Protein AF-A0A328SK46-F1 (afdb_monomer_lite)

Radius of gyration: 23.93 Å; chains: 1; bounding box: 72×34×47 Å

Foldseek 3Di:
DDDDQDDWDQDPPRDIDDDPSRCVVVVDDPQWDWDWDADPVGDIDIDIDGDQDVVNVVVVVPPPPPPVPDPPVPPPPPDDD

Sequence (81 aa):
MTNILANSKIYKNYQTVIPKEVRKQYNVTDDTIIEWTKTDSGELNIKFRKKVTLEDVAGMIKKEDDTVGDWDIDRGVYLNE

Structure (mmCIF, N/CA/C/O backbone):
data_AF-A0A328SK46-F1
#
_entry.id   AF-A0A328SK46-F1
#
loop_
_atom_site.group_PDB
_atom_site.id
_atom_site.type_symbol
_atom_site.label_atom_id
_atom_site.label_alt_id
_atom_site.label_comp_id
_atom_site.label_asym_id
_atom_site.label_entity_id
_atom_site.label_seq_id
_atom_site.pdbx_PDB_ins_code
_atom_site.Cartn_x
_atom_site.Cartn_y
_atom_site.Cartn_z
_atom_site.occupancy
_atom_site.B_iso_or_equiv
_atom_site.auth_seq_id
_atom_site.auth_comp_id
_atom_site.auth_asym_id
_atom_site.auth_atom_id
_atom_site.pdbx_PDB_model_num
ATOM 1 N N . MET A 1 1 ? -19.651 11.384 2.273 1.00 49.09 1 MET A N 1
ATOM 2 C CA . MET A 1 1 ? -20.004 9.966 2.502 1.00 49.09 1 MET A CA 1
ATOM 3 C C . MET A 1 1 ? -18.814 9.124 2.087 1.00 49.09 1 MET A C 1
ATOM 5 O O . MET A 1 1 ? -18.396 9.243 0.943 1.00 49.09 1 MET A O 1
ATOM 9 N N . THR A 1 2 ? -18.243 8.341 3.000 1.00 73.56 2 THR A N 1
ATOM 10 C CA . THR A 1 2 ? -17.107 7.455 2.703 1.00 73.56 2 THR A CA 1
ATOM 11 C C . THR A 1 2 ? -17.652 6.093 2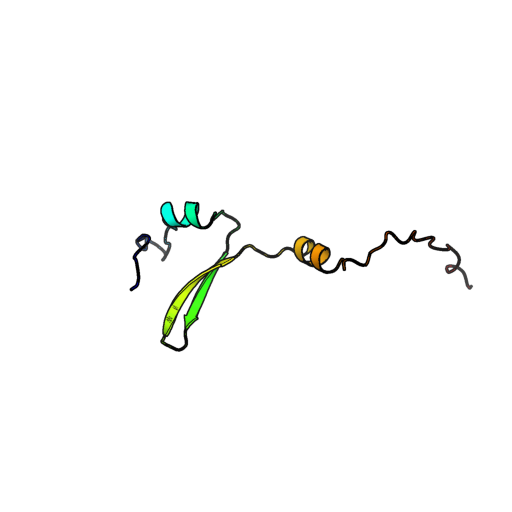.307 1.00 73.56 2 THR A C 1
ATOM 13 O O . THR A 1 2 ? -18.401 5.496 3.076 1.00 73.56 2 THR A O 1
ATOM 16 N N . ASN A 1 3 ? -17.314 5.618 1.108 1.00 83.81 3 ASN A N 1
ATOM 17 C CA . ASN A 1 3 ? -17.705 4.283 0.670 1.00 83.81 3 ASN A CA 1
ATOM 18 C C . ASN A 1 3 ? -16.566 3.298 0.949 1.00 83.81 3 ASN A C 1
ATOM 20 O O . ASN A 1 3 ? -15.415 3.569 0.605 1.00 83.81 3 ASN A O 1
ATOM 24 N N . ILE A 1 4 ? -16.879 2.169 1.580 1.00 86.25 4 ILE A N 1
ATOM 25 C CA . ILE A 1 4 ? -15.888 1.137 1.893 1.00 86.25 4 ILE A CA 1
ATOM 26 C C . ILE A 1 4 ? -15.663 0.303 0.632 1.00 86.25 4 ILE A C 1
ATOM 28 O O . ILE A 1 4 ? -16.574 -0.378 0.170 1.00 86.25 4 ILE A O 1
ATOM 32 N N . LEU A 1 5 ? -14.450 0.355 0.077 1.00 88.25 5 LEU A N 1
ATOM 33 C CA . LEU A 1 5 ? -14.102 -0.380 -1.142 1.00 88.25 5 LEU A CA 1
ATOM 34 C C . LEU A 1 5 ? -13.816 -1.866 -0.872 1.00 88.25 5 LEU A C 1
ATOM 36 O O . LEU A 1 5 ? -14.278 -2.727 -1.614 1.00 88.25 5 LEU A O 1
ATOM 40 N N . ALA A 1 6 ? -13.040 -2.169 0.169 1.00 92.25 6 ALA A N 1
ATOM 41 C CA . ALA A 1 6 ? -12.716 -3.525 0.601 1.00 92.25 6 ALA A CA 1
ATOM 42 C C . ALA A 1 6 ? -12.075 -3.503 1.997 1.00 92.25 6 ALA A C 1
ATOM 44 O O . ALA A 1 6 ? -11.544 -2.479 2.424 1.00 92.25 6 ALA A O 1
ATOM 45 N N . ASN A 1 7 ? -12.061 -4.658 2.665 1.00 92.06 7 ASN A N 1
ATOM 46 C CA . ASN A 1 7 ? -11.444 -4.840 3.978 1.00 92.06 7 ASN A CA 1
ATOM 47 C C . ASN A 1 7 ? -10.356 -5.916 3.893 1.00 92.06 7 ASN A C 1
ATOM 49 O O . ASN A 1 7 ? -10.510 -6.906 3.176 1.00 92.06 7 ASN A O 1
ATOM 53 N N . SER A 1 8 ? -9.283 -5.769 4.665 1.00 93.75 8 SER A N 1
ATOM 54 C CA . SER A 1 8 ? -8.289 -6.823 4.875 1.00 93.75 8 SER A CA 1
ATOM 55 C C . SER A 1 8 ? -7.998 -6.998 6.361 1.00 93.75 8 SER A C 1
ATOM 57 O O . SER A 1 8 ? -8.238 -6.107 7.176 1.00 93.75 8 SER A O 1
ATOM 59 N N . LYS A 1 9 ? -7.518 -8.187 6.729 1.00 93.75 9 LYS A N 1
ATOM 60 C CA . LYS A 1 9 ? -7.113 -8.508 8.097 1.00 93.75 9 LYS A CA 1
ATOM 61 C C . LYS A 1 9 ? -5.593 -8.426 8.209 1.00 93.75 9 LYS A C 1
ATOM 63 O O . LYS A 1 9 ? -4.883 -8.786 7.274 1.00 93.75 9 LYS A O 1
ATOM 68 N N . ILE A 1 10 ? -5.109 -8.012 9.376 1.00 94.31 10 ILE A N 1
ATOM 69 C CA . ILE A 1 10 ? -3.695 -8.126 9.732 1.00 94.31 10 ILE A CA 1
ATOM 70 C C . ILE A 1 10 ? -3.408 -9.571 10.161 1.00 94.31 10 ILE A C 1
ATOM 72 O O . ILE A 1 10 ? -4.086 -10.133 11.026 1.00 94.31 10 ILE A O 1
ATOM 76 N N . TYR A 1 11 ? -2.404 -10.173 9.537 1.00 92.75 11 TYR A N 1
ATOM 77 C CA . TYR A 1 11 ? -1.914 -11.515 9.825 1.00 92.75 11 TYR A CA 1
ATOM 78 C C . TYR A 1 11 ? -0.682 -11.460 10.743 1.00 92.75 11 TYR A C 1
ATOM 80 O O . TYR A 1 11 ? -0.299 -10.403 11.252 1.00 92.75 11 TYR A O 1
ATOM 88 N N . LYS A 1 12 ? -0.059 -12.619 10.995 1.00 94.50 12 LYS A N 1
ATOM 89 C CA . LYS A 1 12 ? 1.176 -12.701 11.790 1.00 94.50 12 LYS A CA 1
ATOM 90 C C . LYS A 1 12 ? 2.248 -11.760 11.222 1.00 94.50 12 LYS A C 1
ATOM 92 O O . LYS A 1 12 ? 2.298 -11.524 10.018 1.00 94.50 12 LYS A O 1
ATOM 97 N N . ASN A 1 13 ? 3.107 -11.247 12.101 1.00 95.69 13 ASN A N 1
ATOM 98 C CA . ASN A 1 13 ? 4.190 -10.318 11.756 1.00 95.69 13 ASN A CA 1
ATOM 99 C C . ASN A 1 13 ? 3.712 -9.008 11.103 1.00 95.69 13 ASN A C 1
ATOM 101 O O . ASN A 1 13 ? 4.433 -8.429 10.298 1.00 95.69 13 ASN A O 1
ATOM 105 N N . TYR A 1 14 ? 2.501 -8.549 11.441 1.00 92.69 14 TYR A N 1
ATOM 106 C CA . TYR A 1 14 ? 1.937 -7.274 10.977 1.00 92.69 14 TYR A CA 1
ATOM 107 C C . TYR A 1 14 ? 1.789 -7.161 9.454 1.00 92.69 14 TYR A C 1
ATOM 109 O O . TYR A 1 14 ? 1.736 -6.066 8.900 1.00 92.69 14 TYR A O 1
ATOM 117 N N . GLN A 1 15 ? 1.698 -8.297 8.764 1.00 92.50 15 GLN A N 1
ATOM 118 C CA . GLN A 1 15 ? 1.495 -8.327 7.323 1.00 92.50 15 G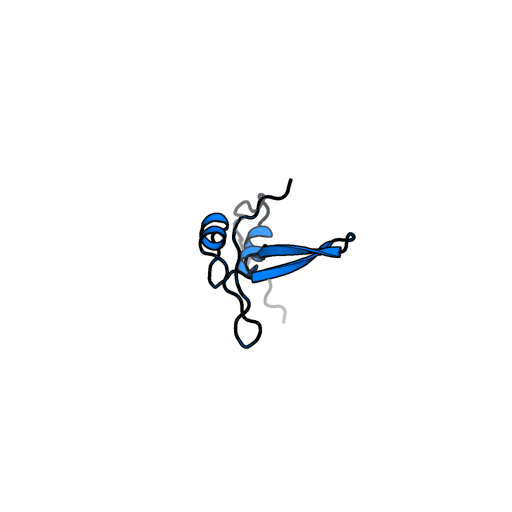LN A CA 1
ATOM 119 C C . GLN A 1 15 ? 0.008 -8.199 6.996 1.00 92.50 15 GLN A C 1
ATOM 121 O O . GLN A 1 15 ? -0.843 -8.780 7.671 1.00 92.50 15 GLN A O 1
ATOM 126 N N . THR A 1 16 ? -0.313 -7.472 5.932 1.00 93.44 16 THR A N 1
ATOM 127 C CA . THR A 1 16 ? -1.669 -7.403 5.387 1.00 93.44 16 THR A CA 1
ATOM 128 C C . THR A 1 16 ? -1.638 -7.619 3.884 1.00 93.44 16 THR A C 1
ATOM 130 O O . THR A 1 16 ? -0.642 -7.336 3.218 1.00 93.44 16 THR A O 1
ATOM 133 N N . VAL A 1 17 ? -2.739 -8.140 3.356 1.00 92.56 17 VAL A N 1
ATOM 134 C CA . VAL A 1 17 ? -2.925 -8.324 1.919 1.00 92.56 17 VAL A CA 1
ATOM 135 C C . VAL A 1 17 ? -3.656 -7.122 1.343 1.00 92.56 17 VAL A C 1
ATOM 137 O O . VAL A 1 17 ? -4.594 -6.601 1.950 1.00 92.56 17 VAL A O 1
ATOM 140 N N . ILE A 1 18 ? -3.266 -6.712 0.139 1.00 92.62 18 ILE A N 1
ATOM 141 C CA . ILE A 1 18 ? -4.031 -5.738 -0.638 1.00 92.62 18 ILE A CA 1
ATOM 142 C C . ILE A 1 18 ? -5.222 -6.482 -1.271 1.00 92.62 18 ILE A C 1
ATOM 144 O O . ILE A 1 18 ? -4.999 -7.429 -2.043 1.00 92.62 18 ILE A O 1
ATOM 148 N N . PRO A 1 19 ? -6.479 -6.100 -0.967 1.00 94.25 19 PRO A N 1
ATOM 149 C CA . PRO A 1 19 ? -7.663 -6.764 -1.510 1.00 94.25 19 PRO A CA 1
ATOM 150 C C . PRO A 1 19 ? -7.663 -6.814 -3.040 1.00 94.25 19 PRO A C 1
ATOM 152 O O . PRO A 1 19 ? -7.069 -5.969 -3.714 1.00 94.25 19 PRO A O 1
ATOM 155 N N . LYS A 1 20 ? -8.319 -7.827 -3.612 1.00 93.19 20 LYS A N 1
ATOM 156 C CA . LYS A 1 20 ? -8.319 -8.068 -5.066 1.00 93.19 20 LYS A CA 1
ATOM 157 C C . LYS A 1 20 ? -8.941 -6.898 -5.832 1.00 93.19 20 LYS A C 1
ATOM 159 O O . LYS A 1 20 ? -8.454 -6.549 -6.902 1.00 93.19 20 LYS A O 1
ATOM 164 N N . GLU A 1 21 ? -9.985 -6.309 -5.270 1.00 93.25 21 GLU A N 1
ATOM 165 C CA . GLU A 1 21 ? -10.713 -5.148 -5.776 1.00 93.25 21 GLU A CA 1
ATOM 166 C C . GLU A 1 21 ? -9.761 -3.957 -5.919 1.00 93.25 21 GLU A C 1
ATOM 168 O O . GLU A 1 21 ? -9.643 -3.386 -7.000 1.00 93.25 21 GLU A O 1
ATOM 173 N N . VAL A 1 22 ? -8.985 -3.679 -4.867 1.00 93.56 22 VAL A N 1
ATOM 174 C CA . VAL A 1 22 ? -7.977 -2.610 -4.843 1.00 93.56 22 VAL A CA 1
ATOM 175 C C . VAL A 1 22 ? -6.852 -2.900 -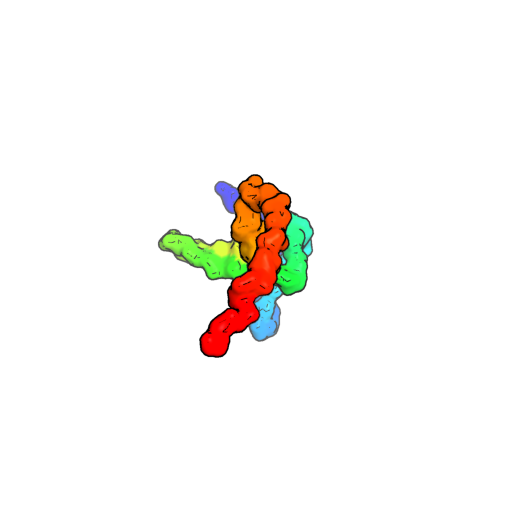5.840 1.00 93.56 22 VAL A C 1
ATOM 177 O O . VAL A 1 22 ? -6.507 -2.035 -6.641 1.00 93.56 22 VAL A O 1
ATOM 180 N N . ARG A 1 23 ? -6.314 -4.130 -5.866 1.00 92.31 23 ARG A N 1
ATOM 181 C CA . ARG A 1 23 ? -5.243 -4.499 -6.811 1.00 92.31 23 ARG A CA 1
ATOM 182 C C . ARG A 1 23 ? -5.650 -4.290 -8.266 1.00 92.31 23 ARG A C 1
ATOM 184 O O . ARG A 1 23 ? -4.863 -3.761 -9.042 1.00 92.31 23 ARG A O 1
ATOM 191 N N . LYS A 1 24 ? -6.877 -4.677 -8.624 1.00 91.88 24 LYS A N 1
ATOM 192 C CA . LYS A 1 24 ? -7.410 -4.512 -9.981 1.00 91.88 24 LYS A CA 1
ATOM 193 C C . LYS A 1 24 ? -7.675 -3.052 -10.325 1.00 91.88 24 LYS A C 1
ATOM 195 O O . LYS A 1 24 ? -7.308 -2.617 -11.408 1.00 91.88 24 LYS A O 1
ATOM 200 N N . GLN A 1 25 ? -8.306 -2.314 -9.416 1.00 92.94 25 GLN A N 1
ATOM 201 C CA . GLN A 1 25 ? -8.702 -0.931 -9.668 1.00 92.94 25 GLN A CA 1
ATOM 202 C C . GLN A 1 25 ? -7.497 0.007 -9.799 1.00 92.94 25 GLN A C 1
ATOM 204 O O . GLN A 1 25 ? -7.532 0.927 -10.609 1.00 92.94 25 GLN A O 1
ATOM 209 N N . TYR A 1 26 ? -6.432 -0.240 -9.033 1.00 89.56 26 TYR A N 1
ATOM 210 C CA . TYR A 1 26 ? -5.240 0.613 -9.002 1.00 89.56 26 TYR A CA 1
ATOM 211 C C . TYR A 1 26 ? -4.022 -0.001 -9.711 1.00 89.56 26 TYR A C 1
ATOM 213 O O . TYR A 1 26 ? -2.929 0.547 -9.610 1.00 89.56 26 TYR A O 1
ATOM 221 N N . ASN A 1 27 ? -4.205 -1.120 -10.428 1.00 89.44 27 ASN A N 1
ATOM 222 C CA . ASN A 1 27 ? -3.148 -1.858 -11.132 1.00 89.44 27 ASN A CA 1
ATOM 223 C C . ASN A 1 27 ? -1.896 -2.093 -10.265 1.00 89.44 27 ASN A C 1
ATOM 225 O O . ASN A 1 27 ? -0.769 -1.800 -10.665 1.00 89.44 27 ASN A O 1
ATOM 229 N N . VAL A 1 28 ? -2.118 -2.570 -9.039 1.00 91.06 28 VAL A N 1
ATOM 230 C CA . VAL A 1 28 ? -1.047 -2.803 -8.066 1.00 91.06 28 VAL A CA 1
ATOM 231 C C . VAL A 1 28 ? -0.270 -4.058 -8.451 1.00 91.06 28 VAL A C 1
ATOM 233 O O . VAL A 1 28 ? -0.836 -5.154 -8.506 1.00 91.06 28 VAL A O 1
ATOM 236 N N . THR A 1 29 ? 1.028 -3.881 -8.666 1.00 89.69 29 THR A N 1
ATOM 237 C CA . THR A 1 29 ? 2.009 -4.930 -8.969 1.00 89.69 29 THR A CA 1
ATOM 238 C C . THR A 1 29 ? 2.986 -5.115 -7.803 1.00 89.69 29 THR A C 1
ATOM 240 O O . THR A 1 29 ? 2.930 -4.396 -6.806 1.00 89.69 29 THR A O 1
ATOM 243 N N . ASP A 1 30 ? 3.880 -6.088 -7.920 1.00 88.31 30 ASP A N 1
ATOM 244 C CA . ASP A 1 30 ? 5.018 -6.321 -7.022 1.00 88.31 30 ASP A CA 1
ATOM 245 C C . ASP A 1 30 ? 5.981 -5.127 -6.911 1.00 88.31 30 ASP A C 1
ATOM 247 O O . ASP A 1 30 ? 6.506 -4.869 -5.831 1.00 88.31 30 ASP A O 1
ATOM 251 N N . ASP A 1 31 ? 6.131 -4.341 -7.975 1.00 87.38 31 ASP A N 1
ATOM 252 C CA . ASP A 1 31 ? 6.940 -3.110 -7.975 1.00 87.38 31 ASP A CA 1
ATOM 253 C C . ASP A 1 31 ? 6.254 -1.895 -7.320 1.00 87.38 31 ASP A C 1
ATOM 255 O O . ASP A 1 31 ? 6.809 -0.789 -7.269 1.00 87.38 31 ASP A O 1
ATO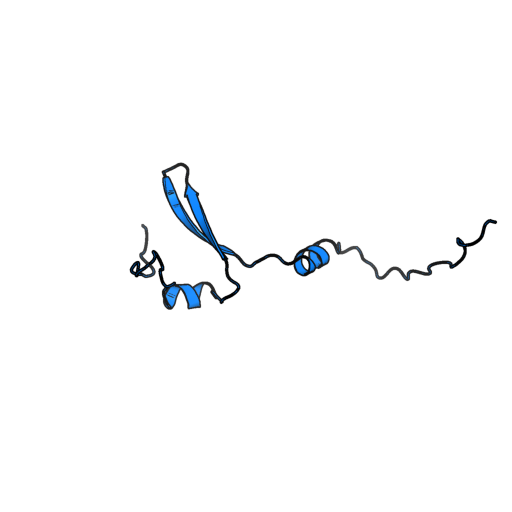M 259 N N . THR A 1 32 ? 5.016 -2.055 -6.849 1.00 88.88 32 THR A N 1
ATOM 260 C CA . THR A 1 32 ? 4.252 -0.951 -6.262 1.00 88.88 32 THR A CA 1
ATOM 261 C C . THR A 1 32 ? 4.657 -0.711 -4.813 1.00 88.88 32 TH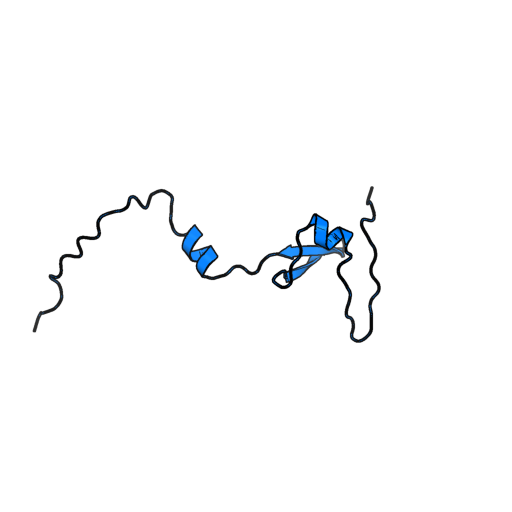R A C 1
ATOM 263 O O . THR A 1 32 ? 4.601 -1.601 -3.967 1.00 88.88 32 THR A O 1
ATOM 266 N N . ILE A 1 33 ? 4.977 0.541 -4.498 1.00 91.31 33 ILE A N 1
ATOM 267 C CA . ILE A 1 33 ? 5.251 0.988 -3.134 1.00 91.31 33 ILE A CA 1
ATOM 268 C C . ILE A 1 33 ? 3.956 1.540 -2.531 1.00 91.31 33 ILE A C 1
ATOM 270 O O . ILE A 1 33 ? 3.244 2.328 -3.163 1.00 91.31 33 ILE A O 1
ATOM 274 N N . ILE A 1 34 ? 3.669 1.139 -1.293 1.00 92.56 34 ILE A N 1
ATOM 275 C CA . ILE A 1 34 ? 2.549 1.653 -0.501 1.00 92.56 34 ILE A CA 1
ATOM 276 C C . ILE A 1 34 ? 3.067 2.768 0.409 1.00 92.56 34 ILE A C 1
ATOM 278 O O . ILE A 1 34 ? 3.840 2.513 1.332 1.00 92.56 34 ILE A O 1
ATOM 282 N N . GLU A 1 35 ? 2.626 3.996 0.167 1.00 92.69 35 GLU A N 1
ATOM 283 C CA . GLU A 1 35 ? 2.877 5.133 1.049 1.00 92.69 35 GLU A CA 1
ATOM 284 C C . GLU A 1 35 ? 1.722 5.316 2.025 1.00 92.69 35 GLU A C 1
ATOM 286 O O . GLU A 1 35 ? 0.553 5.337 1.638 1.00 92.69 35 GLU A O 1
ATOM 291 N N . TRP A 1 36 ? 2.076 5.502 3.292 1.00 93.25 36 TRP A N 1
ATOM 292 C CA . TRP A 1 36 ? 1.153 5.795 4.377 1.00 93.25 36 TRP A CA 1
ATOM 293 C C . TRP A 1 36 ? 1.401 7.233 4.814 1.00 93.25 36 TRP A C 1
ATOM 295 O O . TRP A 1 36 ? 2.492 7.558 5.281 1.00 93.25 36 TRP A O 1
ATOM 305 N N . THR A 1 37 ? 0.414 8.106 4.649 1.00 94.19 37 THR A N 1
ATOM 306 C CA . THR A 1 37 ? 0.500 9.504 5.079 1.00 94.19 37 THR A CA 1
ATOM 307 C C . THR A 1 37 ? -0.576 9.808 6.108 1.00 94.19 37 THR A C 1
ATOM 309 O O . THR A 1 37 ? -1.615 9.155 6.156 1.00 94.19 37 THR A O 1
ATOM 312 N N . LYS A 1 38 ? -0.328 10.801 6.958 1.00 95.88 38 LYS A N 1
ATOM 313 C CA . LYS A 1 38 ? -1.295 11.285 7.943 1.00 95.88 38 LYS A CA 1
ATOM 314 C C . LYS A 1 38 ? -1.741 12.685 7.534 1.00 95.88 38 LYS A C 1
ATOM 316 O O . LYS A 1 38 ? -0.898 13.495 7.158 1.00 95.88 38 LYS A O 1
ATOM 321 N N . THR A 1 39 ? -3.041 12.954 7.566 1.00 92.50 39 THR A N 1
ATOM 322 C CA . THR A 1 39 ? -3.575 14.311 7.388 1.00 92.50 39 THR A CA 1
ATOM 323 C C . THR A 1 39 ? -3.426 15.123 8.667 1.00 92.50 39 THR A C 1
ATOM 325 O O . THR A 1 39 ? -3.241 14.572 9.755 1.00 92.50 39 THR A O 1
ATOM 328 N N . ASP A 1 40 ? -3.613 16.435 8.566 1.00 94.06 40 ASP A N 1
ATOM 329 C CA . ASP A 1 40 ? -3.635 17.317 9.736 1.00 94.06 40 ASP A CA 1
ATOM 330 C C . ASP A 1 40 ? -4.788 16.978 10.700 1.00 94.06 40 ASP A C 1
ATOM 332 O O . ASP A 1 40 ? -4.644 17.119 11.912 1.00 94.06 40 ASP A O 1
ATOM 336 N N . SER A 1 41 ? -5.906 16.443 10.186 1.00 93.12 41 SER A N 1
ATOM 337 C CA . SER A 1 41 ? -7.022 15.930 11.001 1.00 93.12 41 SER A CA 1
ATOM 338 C C . SER A 1 41 ? -6.704 14.611 11.714 1.00 93.12 41 SER A C 1
ATOM 340 O O . SER A 1 41 ? -7.455 14.168 12.580 1.00 93.12 41 SER A O 1
ATOM 342 N N . GLY A 1 42 ? -5.581 13.985 11.369 1.00 92.00 42 GLY A N 1
ATOM 343 C CA . GLY A 1 42 ? -5.103 12.745 11.954 1.00 92.00 42 GLY A CA 1
ATOM 344 C C . GLY A 1 42 ? -5.578 11.472 11.265 1.00 92.00 42 GLY A C 1
ATOM 345 O O . GLY A 1 42 ? -5.249 10.383 11.736 1.00 92.00 42 GLY A O 1
ATOM 346 N N . GLU A 1 43 ? -6.286 11.598 10.145 1.00 93.81 43 GLU A N 1
ATOM 347 C CA . GLU A 1 43 ? -6.704 10.472 9.319 1.00 93.81 43 GLU A CA 1
ATOM 348 C C . GLU A 1 43 ? -5.520 9.896 8.542 1.00 93.81 43 GLU A C 1
ATOM 350 O O . GLU A 1 43 ? -4.617 10.607 8.092 1.00 93.81 43 GLU A O 1
ATOM 355 N N . LEU A 1 44 ? -5.525 8.576 8.392 1.00 91.75 44 LEU A N 1
ATOM 356 C CA . LEU A 1 44 ? -4.467 7.832 7.731 1.00 91.75 44 LEU A CA 1
ATOM 357 C C . LEU A 1 44 ? -4.868 7.590 6.273 1.00 91.75 44 LEU A C 1
ATOM 359 O O . LEU A 1 44 ? -5.916 7.010 5.997 1.00 91.75 44 LEU A O 1
ATOM 363 N N . ASN A 1 45 ? -4.026 8.032 5.347 1.00 91.00 45 ASN A N 1
ATOM 364 C CA . ASN A 1 45 ? -4.205 7.873 3.912 1.00 91.00 45 ASN A CA 1
ATOM 365 C C . ASN A 1 45 ? -3.186 6.894 3.345 1.00 91.00 45 ASN A C 1
ATOM 367 O O . ASN A 1 45 ? -2.023 6.876 3.746 1.00 91.00 45 ASN A O 1
ATOM 371 N N . ILE A 1 46 ? -3.630 6.125 2.355 1.00 91.50 46 ILE A N 1
ATOM 372 C CA . ILE A 1 46 ? -2.787 5.195 1.611 1.00 91.50 46 ILE A CA 1
ATOM 373 C C . ILE A 1 46 ? -2.685 5.677 0.169 1.00 91.50 46 ILE A C 1
ATOM 375 O O . ILE A 1 46 ? -3.699 5.978 -0.463 1.00 91.50 46 ILE A O 1
ATOM 379 N N . LYS A 1 47 ? -1.464 5.719 -0.365 1.00 91.19 47 LYS A N 1
ATOM 380 C CA . LYS A 1 47 ? -1.195 5.979 -1.780 1.00 91.19 47 LYS A CA 1
ATOM 381 C C . LYS A 1 47 ? -0.363 4.852 -2.373 1.00 91.19 47 LYS A C 1
ATOM 383 O O . LYS A 1 47 ? 0.551 4.337 -1.736 1.00 91.19 47 LYS A O 1
ATOM 388 N N . PHE A 1 48 ? -0.672 4.494 -3.613 1.00 91.88 48 PHE A N 1
ATOM 389 C CA . PHE A 1 48 ? 0.147 3.590 -4.411 1.00 91.88 48 PHE A CA 1
ATOM 390 C C . PHE A 1 48 ? 1.036 4.423 -5.323 1.00 91.88 48 PHE A C 1
ATOM 392 O O . PHE A 1 48 ? 0.533 5.239 -6.097 1.00 91.88 48 PHE A O 1
ATOM 399 N N . ARG A 1 49 ? 2.349 4.219 -5.240 1.00 88.25 49 ARG A N 1
ATOM 400 C CA . ARG A 1 49 ? 3.313 4.848 -6.143 1.00 88.25 49 ARG A CA 1
ATOM 401 C C . ARG A 1 49 ? 4.147 3.789 -6.844 1.00 88.25 49 ARG A C 1
ATOM 403 O O . ARG A 1 49 ? 4.436 2.734 -6.283 1.00 88.25 49 ARG A O 1
ATOM 410 N N . LYS A 1 50 ? 4.599 4.110 -8.051 1.00 79.81 50 LYS A N 1
ATOM 411 C CA . LYS A 1 50 ? 5.675 3.360 -8.697 1.00 79.81 50 LYS A CA 1
ATOM 412 C C . LYS A 1 50 ? 7.021 3.868 -8.189 1.00 79.81 50 LYS A C 1
ATOM 414 O O . LYS A 1 50 ? 7.163 5.041 -7.815 1.00 79.81 50 LYS A O 1
ATOM 419 N N . LYS A 1 51 ? 8.013 2.983 -8.143 1.00 73.94 51 LYS A N 1
ATOM 420 C CA . LYS A 1 51 ? 9.400 3.399 -7.947 1.00 73.94 51 LYS A CA 1
ATOM 421 C C . LYS A 1 51 ? 9.809 4.235 -9.163 1.00 73.94 51 LYS A C 1
ATOM 423 O O . LYS A 1 51 ? 9.616 3.793 -10.285 1.00 73.94 51 LYS A O 1
ATOM 428 N N . VAL A 1 52 ? 10.320 5.440 -8.930 1.00 66.50 52 VAL A N 1
ATOM 429 C CA . VAL A 1 52 ? 10.900 6.258 -10.002 1.00 66.50 52 VAL A CA 1
ATOM 430 C C . VAL A 1 52 ? 12.317 5.747 -10.213 1.00 66.50 52 VAL A C 1
ATOM 432 O O . VAL A 1 52 ? 13.099 5.708 -9.259 1.00 66.50 52 VAL A O 1
ATOM 435 N N . THR A 1 53 ? 12.629 5.294 -11.420 1.00 67.62 53 THR A N 1
ATOM 436 C CA . THR A 1 53 ? 13.987 4.887 -11.791 1.00 67.62 53 THR A CA 1
ATOM 437 C C . THR A 1 53 ? 14.773 6.086 -12.327 1.00 67.62 53 THR A C 1
ATOM 439 O O . THR A 1 53 ? 14.197 7.102 -12.715 1.00 67.62 53 THR A O 1
ATOM 442 N N . LEU A 1 54 ? 16.108 6.000 -12.337 1.00 63.50 54 LEU A N 1
ATOM 443 C CA . LEU A 1 54 ? 16.952 7.044 -12.940 1.00 63.50 54 LEU A CA 1
ATOM 444 C C . LEU A 1 54 ? 16.662 7.210 -14.441 1.00 63.50 54 LEU A C 1
ATOM 446 O O . LEU A 1 54 ? 16.773 8.313 -14.964 1.00 63.50 54 LEU A O 1
ATOM 450 N N . GLU A 1 55 ? 16.244 6.133 -15.106 1.00 64.69 55 GLU A N 1
ATOM 451 C CA . GLU A 1 55 ? 15.835 6.117 -16.513 1.00 64.69 55 GLU A CA 1
ATOM 452 C C . GLU A 1 55 ? 14.559 6.945 -16.736 1.00 64.69 55 GLU A C 1
ATOM 454 O O . GLU A 1 55 ? 14.505 7.744 -17.673 1.00 64.69 55 GLU A O 1
ATOM 459 N N . ASP A 1 56 ? 13.582 6.852 -15.825 1.00 60.56 56 ASP A N 1
ATOM 460 C CA . ASP A 1 56 ? 12.362 7.674 -15.867 1.00 60.56 56 ASP A CA 1
ATOM 461 C C . ASP A 1 56 ? 12.674 9.174 -15.717 1.00 60.56 56 ASP A C 1
ATOM 463 O O . ASP A 1 56 ? 12.051 10.020 -16.360 1.00 60.56 56 ASP A O 1
ATOM 467 N N . VAL A 1 57 ? 13.663 9.519 -14.883 1.00 63.19 57 VAL A N 1
ATOM 468 C CA . VAL A 1 57 ? 14.104 10.911 -14.680 1.00 63.19 57 VAL A CA 1
ATOM 469 C C . VAL A 1 57 ? 14.911 11.415 -15.877 1.00 63.19 57 VAL A C 1
ATOM 471 O O . VAL A 1 57 ? 14.717 12.550 -16.311 1.00 63.19 57 VAL A O 1
ATOM 474 N N . ALA A 1 58 ? 15.784 10.581 -16.447 1.00 60.66 58 ALA A N 1
ATOM 475 C CA . ALA A 1 58 ? 16.578 10.932 -17.623 1.00 60.66 58 ALA A CA 1
ATOM 476 C C . ALA A 1 58 ? 15.696 11.237 -18.848 1.00 60.66 58 ALA A C 1
ATOM 478 O O . ALA A 1 58 ? 16.014 12.137 -19.624 1.00 60.66 58 ALA A O 1
ATOM 479 N N . GLY A 1 59 ? 14.561 10.542 -18.991 1.00 55.84 59 GLY A N 1
ATOM 480 C CA . GLY A 1 59 ? 13.560 10.828 -20.021 1.00 55.84 59 GLY A CA 1
ATOM 481 C C . GLY A 1 59 ? 12.827 12.162 -19.833 1.00 55.84 59 GLY A C 1
ATOM 482 O O . GLY A 1 59 ? 12.534 12.822 -20.822 1.00 55.84 59 GLY A O 1
ATOM 483 N N . MET A 1 60 ? 12.580 12.599 -18.591 1.00 58.28 60 MET A N 1
ATOM 484 C CA . MET A 1 60 ? 11.932 13.892 -18.299 1.00 58.28 60 MET A CA 1
ATOM 485 C C . MET A 1 60 ? 12.850 15.106 -18.511 1.00 58.28 60 MET A C 1
ATOM 487 O O . MET A 1 60 ? 12.361 16.217 -18.699 1.00 58.28 60 MET A O 1
ATOM 491 N N . ILE A 1 61 ? 14.172 14.916 -18.462 1.00 56.06 61 ILE A N 1
ATOM 492 C CA . ILE A 1 61 ? 15.155 15.993 -18.678 1.00 56.06 61 ILE A CA 1
ATOM 493 C C . ILE A 1 61 ? 15.327 16.310 -20.173 1.00 56.06 61 ILE A C 1
ATOM 495 O O . ILE A 1 61 ? 15.748 17.420 -20.507 1.00 56.06 61 ILE A O 1
ATOM 499 N N . LYS A 1 62 ? 14.938 15.396 -21.074 1.00 54.19 62 LYS A N 1
ATOM 500 C CA . LYS A 1 62 ? 14.834 15.686 -22.510 1.00 54.19 62 LYS A CA 1
ATOM 501 C C . LYS A 1 62 ? 13.675 16.655 -22.738 1.00 54.19 62 LYS A C 1
ATOM 503 O O . LYS A 1 62 ? 12.520 16.256 -22.855 1.00 54.19 62 LYS A O 1
ATOM 508 N N . LYS A 1 63 ? 13.990 17.951 -22.724 1.00 47.12 63 LYS A N 1
ATOM 509 C CA . LYS A 1 63 ? 13.071 19.019 -23.122 1.00 47.12 63 LYS A CA 1
ATOM 510 C C . LYS A 1 63 ? 12.619 18.778 -24.564 1.00 47.12 63 LYS A C 1
ATOM 512 O O . LYS A 1 63 ? 13.396 18.295 -25.380 1.00 47.12 63 LYS A O 1
ATOM 517 N N . GLU A 1 64 ? 11.401 19.207 -24.886 1.00 52.78 64 GLU A N 1
ATOM 518 C CA . GLU A 1 64 ? 10.807 19.220 -26.238 1.00 52.78 64 GLU A CA 1
ATOM 519 C C . GLU A 1 64 ? 11.614 20.011 -27.295 1.00 52.78 64 GLU A C 1
ATOM 521 O O . GLU A 1 64 ? 11.194 20.083 -28.443 1.00 52.78 64 GLU A O 1
ATOM 526 N N . ASP A 1 65 ? 12.777 20.558 -26.929 1.00 49.06 65 ASP A N 1
ATOM 527 C CA . ASP A 1 65 ? 13.700 21.287 -27.804 1.00 49.06 65 ASP A CA 1
ATOM 528 C C . ASP A 1 65 ? 15.030 20.555 -28.052 1.00 49.06 65 ASP A C 1
ATOM 530 O O . ASP A 1 65 ? 15.951 21.132 -28.634 1.00 49.06 65 ASP A O 1
ATOM 534 N N . ASP A 1 66 ? 15.133 19.264 -27.706 1.00 47.25 66 ASP A N 1
ATOM 535 C CA . ASP A 1 66 ? 16.111 18.381 -28.354 1.00 47.25 66 ASP A CA 1
ATOM 536 C C . ASP A 1 66 ? 15.647 18.138 -29.804 1.00 47.25 66 ASP A C 1
ATOM 538 O O . ASP A 1 66 ? 15.272 17.037 -30.217 1.00 47.25 66 ASP A O 1
ATOM 542 N N . THR A 1 67 ? 15.693 19.199 -30.616 1.00 45.97 67 THR A N 1
ATOM 543 C CA . THR A 1 67 ? 16.063 19.023 -32.014 1.00 45.97 67 THR A CA 1
ATOM 544 C C . THR A 1 67 ? 17.318 18.166 -31.992 1.00 45.97 67 THR A C 1
ATOM 546 O O . THR A 1 67 ? 18.249 18.423 -31.230 1.00 45.97 67 THR A O 1
ATOM 549 N N . VAL A 1 68 ? 17.289 17.079 -32.75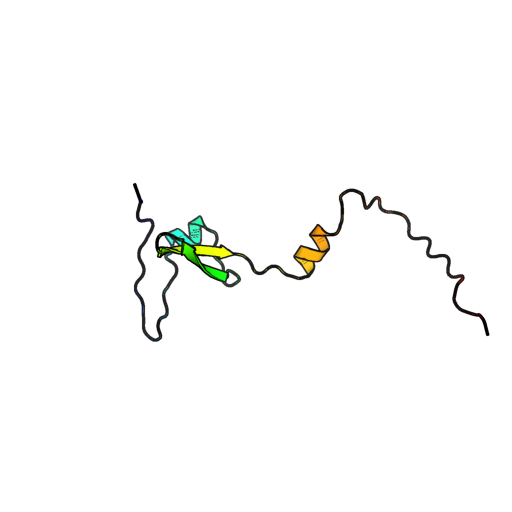2 1.00 52.28 68 VAL A N 1
ATOM 550 C CA . VAL A 1 68 ? 18.444 16.236 -33.045 1.00 52.28 68 VAL A CA 1
ATOM 551 C C . VAL A 1 68 ? 19.510 17.107 -33.713 1.00 52.28 68 VAL A C 1
ATOM 553 O O . VAL A 1 68 ? 19.638 17.151 -34.930 1.00 52.28 68 VAL A O 1
ATOM 556 N N . GLY A 1 69 ? 20.214 17.877 -32.891 1.00 43.06 69 GLY A N 1
ATOM 557 C CA . GLY A 1 69 ? 21.404 18.614 -33.235 1.00 43.06 69 GLY A CA 1
ATOM 558 C C . GLY A 1 69 ? 22.491 17.581 -33.413 1.00 43.06 69 GLY A C 1
ATOM 559 O O . GLY A 1 69 ? 22.965 16.987 -32.448 1.00 43.06 69 GLY A O 1
ATOM 560 N N . ASP A 1 70 ? 22.777 17.322 -34.677 1.00 45.16 70 ASP A N 1
ATOM 561 C CA . ASP A 1 70 ? 23.990 16.721 -35.194 1.00 45.16 70 ASP A CA 1
ATOM 562 C C . ASP A 1 70 ? 25.199 17.168 -34.357 1.00 45.16 70 ASP A C 1
ATOM 564 O O . ASP A 1 70 ? 25.655 18.309 -34.443 1.00 45.16 70 ASP A O 1
ATOM 568 N N . TRP A 1 71 ? 25.663 16.301 -33.455 1.00 52.59 71 TRP A N 1
ATOM 569 C CA . TRP A 1 71 ? 26.889 16.552 -32.709 1.00 52.59 71 TRP A CA 1
ATOM 570 C C . TRP A 1 71 ? 28.060 16.224 -33.634 1.00 52.59 71 TRP A C 1
ATOM 572 O O . TRP A 1 71 ? 28.678 15.165 -33.507 1.00 52.59 71 TRP A O 1
ATOM 582 N N . ASP A 1 72 ? 28.385 17.152 -34.535 1.00 52.41 72 ASP A N 1
ATOM 583 C CA . ASP A 1 72 ? 29.723 17.257 -35.113 1.00 52.41 72 ASP A CA 1
ATOM 584 C C . ASP A 1 72 ? 30.676 17.652 -33.974 1.00 52.41 72 ASP A C 1
ATOM 586 O O . ASP A 1 72 ? 30.991 18.818 -33.726 1.00 52.41 72 ASP A O 1
ATOM 590 N N . ILE A 1 73 ? 31.079 16.649 -33.188 1.00 52.12 73 ILE A N 1
ATOM 591 C CA . ILE A 1 73 ? 32.162 16.786 -32.221 1.00 52.12 73 ILE A CA 1
ATOM 592 C C . ILE A 1 73 ? 33.436 16.950 -33.039 1.00 52.12 73 ILE A C 1
ATOM 594 O O . ILE A 1 73 ? 34.070 15.969 -33.439 1.00 52.12 73 ILE A O 1
ATOM 598 N N . ASP A 1 74 ? 33.804 18.205 -33.280 1.00 50.50 74 ASP A N 1
ATOM 599 C CA . ASP A 1 74 ? 35.067 18.544 -33.907 1.00 50.50 74 ASP A CA 1
ATOM 600 C C . ASP A 1 74 ? 36.194 18.046 -32.992 1.00 50.50 74 ASP A C 1
ATOM 602 O O . ASP A 1 74 ? 36.383 18.490 -31.854 1.00 50.50 74 ASP A O 1
ATOM 606 N N . ARG A 1 75 ? 36.908 17.028 -33.473 1.00 45.78 75 ARG A N 1
ATOM 607 C CA . ARG A 1 75 ? 37.884 16.207 -32.741 1.00 45.78 75 ARG A CA 1
ATOM 608 C C . ARG A 1 75 ? 39.209 16.955 -32.502 1.00 45.78 75 ARG A C 1
ATOM 610 O O . ARG A 1 75 ? 40.278 16.360 -32.589 1.00 45.78 75 ARG A O 1
ATOM 617 N N . GLY A 1 76 ? 39.142 18.262 -32.247 1.00 47.94 76 GLY A N 1
ATOM 618 C CA . GLY A 1 76 ? 40.261 19.204 -32.307 1.00 47.94 76 GLY A CA 1
ATOM 619 C C . GLY A 1 76 ? 40.810 19.695 -30.967 1.00 47.94 76 GLY A C 1
ATOM 620 O O . GLY A 1 76 ? 41.606 20.627 -30.966 1.00 47.94 76 GLY A O 1
ATOM 621 N N . VAL A 1 77 ? 40.420 19.118 -29.824 1.00 52.19 77 VAL A N 1
ATOM 622 C CA . VAL A 1 77 ? 40.955 19.542 -28.512 1.00 52.19 77 VAL A CA 1
ATOM 623 C C . VAL A 1 77 ? 41.429 18.352 -27.684 1.00 52.19 77 VAL A C 1
ATOM 625 O O . VAL A 1 77 ? 41.037 18.156 -26.541 1.00 52.19 77 VAL A O 1
ATOM 628 N N . TYR A 1 78 ? 42.318 17.558 -28.269 1.00 52.16 78 TYR A N 1
ATOM 629 C CA . TYR A 1 78 ? 43.352 16.871 -27.504 1.00 52.16 78 TYR A CA 1
ATOM 630 C C . TYR A 1 78 ? 44.642 16.964 -28.300 1.00 52.16 78 TYR A C 1
ATOM 632 O O . TYR A 1 78 ? 44.774 16.291 -29.315 1.00 52.16 78 TYR A O 1
ATOM 640 N N . LEU A 1 79 ? 45.521 17.854 -27.841 1.00 46.72 79 LEU A N 1
ATOM 641 C CA . LEU A 1 79 ? 46.985 17.843 -27.909 1.00 46.72 79 LEU A CA 1
ATOM 642 C C . LEU A 1 79 ? 47.438 19.302 -27.837 1.00 46.72 79 LEU A C 1
ATOM 644 O O . LEU A 1 79 ? 47.490 19.994 -28.844 1.00 46.72 79 LEU A O 1
ATOM 648 N N . ASN A 1 80 ? 47.741 19.757 -26.628 1.00 41.94 80 ASN A N 1
ATOM 649 C CA . ASN A 1 80 ? 48.838 20.694 -26.445 1.00 41.94 80 ASN A CA 1
ATOM 650 C C . ASN A 1 80 ? 49.760 20.044 -25.416 1.00 41.94 80 ASN A C 1
ATOM 652 O O . ASN A 1 80 ? 49.425 19.957 -24.232 1.00 41.94 80 ASN A O 1
ATOM 656 N N . GLU A 1 81 ? 50.839 19.480 -25.954 1.00 44.56 81 GLU A N 1
ATOM 657 C CA . GLU A 1 81 ? 52.143 19.407 -25.295 1.00 44.56 81 GLU A CA 1
ATOM 658 C C . GLU A 1 81 ? 52.653 20.823 -24.981 1.00 44.56 81 GLU A C 1
ATOM 660 O O . GLU A 1 81 ? 52.336 21.753 -25.762 1.00 44.56 81 GLU A O 1
#

Secondary structure (DSSP, 8-state):
---------B-GGG-BPPPHHHHHHTT--TTEEEEEEE-TT--EEEEEEEPPPHHHHHHHHS-TT------------S---

pLDDT: mean 76.38, std 19.28, range [41.94, 95.88]